Protein AF-A0A0F9TBR0-F1 (afdb_monomer_lite)

Sequence (68 aa):
MEMVGALIGVVIAMVVGVALLPVIVNTIATLNTETTDASVISLAGLLPIILIAIVIMGAVAFVAGGLG

pLDDT: mean 71.92, std 7.1, range [42.84, 82.38]

Secondary structure (DSSP, 8-state):
-HHHHHHHHHHHHHHHHHHHHHHHHHHHHTS-TTTS-HHHHHHHHHHHHHHHHHHHHHHHHHHHHTT-

Structure (mmCIF, N/CA/C/O backbone):
data_AF-A0A0F9TBR0-F1
#
_entry.id   AF-A0A0F9TBR0-F1
#
loop_
_atom_site.group_PDB
_atom_site.id
_atom_site.type_symbol
_atom_site.label_atom_id
_atom_site.label_alt_id
_atom_site.label_comp_id
_atom_site.label_asym_id
_atom_site.label_entity_id
_atom_site.label_seq_id
_atom_site.pdbx_PDB_ins_code
_atom_site.Cartn_x
_atom_site.Cartn_y
_atom_site.Cartn_z
_atom_site.occupancy
_atom_site.B_iso_or_equiv
_atom_site.auth_seq_id
_atom_site.auth_comp_id
_atom_site.auth_asym_id
_atom_site.auth_atom_id
_atom_site.pdbx_PDB_model_num
ATOM 1 N N . MET A 1 1 ? 20.780 5.242 -19.340 1.00 54.28 1 MET A N 1
ATOM 2 C CA . MET A 1 1 ? 20.596 5.719 -17.947 1.00 54.28 1 MET A CA 1
ATOM 3 C C . MET A 1 1 ? 19.130 5.697 -17.521 1.00 54.28 1 MET A C 1
ATOM 5 O O . MET A 1 1 ? 18.871 5.449 -16.352 1.00 54.28 1 MET A O 1
ATOM 9 N N . GLU A 1 2 ? 18.180 5.856 -18.448 1.00 58.44 2 GLU A N 1
ATOM 10 C CA . GLU A 1 2 ? 16.733 5.835 -18.164 1.00 58.44 2 GLU A CA 1
ATOM 11 C C . GLU A 1 2 ? 16.223 4.500 -17.599 1.00 58.44 2 GLU A C 1
ATOM 13 O O . GLU A 1 2 ? 15.533 4.502 -16.586 1.00 58.44 2 GLU A O 1
ATOM 18 N N . MET A 1 3 ? 16.663 3.354 -18.138 1.00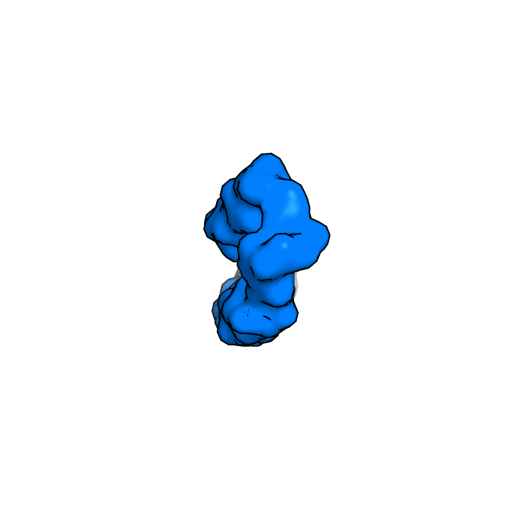 61.06 3 MET A N 1
ATOM 19 C CA . MET A 1 3 ? 16.269 2.034 -17.607 1.00 61.06 3 MET A CA 1
ATOM 20 C C . MET A 1 3 ? 16.670 1.817 -16.135 1.00 61.06 3 MET A C 1
ATOM 22 O O . MET A 1 3 ? 15.949 1.173 -15.379 1.00 61.06 3 MET A O 1
ATOM 26 N N . VAL A 1 4 ? 17.815 2.366 -15.712 1.00 69.81 4 VAL A N 1
ATOM 27 C CA . VAL A 1 4 ? 18.307 2.234 -14.330 1.00 69.81 4 VAL A CA 1
ATOM 28 C C . VAL A 1 4 ? 17.507 3.137 -13.390 1.00 69.81 4 VAL A C 1
ATOM 30 O O . VAL A 1 4 ? 17.117 2.696 -12.313 1.00 69.81 4 VAL A O 1
ATOM 33 N N . GLY A 1 5 ? 17.199 4.368 -13.812 1.00 67.50 5 GLY A N 1
ATOM 34 C CA . GLY A 1 5 ? 16.319 5.268 -13.060 1.00 67.50 5 GLY A CA 1
ATOM 35 C C . GLY A 1 5 ? 14.909 4.696 -12.895 1.00 67.50 5 GLY A C 1
ATOM 36 O O . GLY A 1 5 ? 14.338 4.777 -11.807 1.00 67.50 5 GLY A O 1
ATOM 37 N N . ALA A 1 6 ? 14.388 4.037 -13.934 1.00 65.12 6 ALA A N 1
ATOM 38 C CA . ALA A 1 6 ? 13.098 3.366 -13.873 1.00 65.12 6 ALA A CA 1
ATOM 39 C 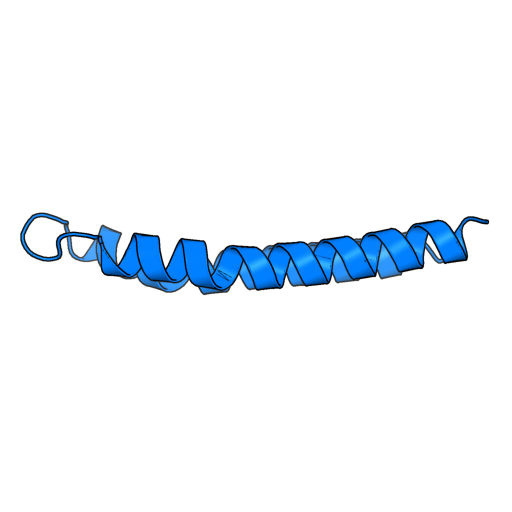C . ALA A 1 6 ? 13.107 2.172 -12.903 1.00 65.12 6 ALA A C 1
ATOM 41 O O . ALA A 1 6 ? 12.244 2.063 -12.032 1.00 65.12 6 ALA A O 1
ATOM 42 N N . LEU A 1 7 ? 14.125 1.314 -12.974 1.00 71.38 7 LEU A N 1
ATOM 43 C CA . LEU A 1 7 ? 14.281 0.199 -12.037 1.00 71.38 7 LEU A CA 1
ATOM 44 C C . LEU A 1 7 ? 14.361 0.668 -10.578 1.00 71.38 7 LEU A C 1
ATOM 46 O O . LEU A 1 7 ? 13.712 0.087 -9.710 1.00 71.38 7 LEU A O 1
ATOM 50 N N . ILE A 1 8 ? 15.094 1.751 -10.308 1.00 75.94 8 ILE A N 1
ATOM 51 C CA . ILE A 1 8 ? 15.186 2.337 -8.964 1.00 75.94 8 ILE A CA 1
ATOM 52 C C . ILE A 1 8 ? 13.821 2.877 -8.511 1.00 75.94 8 ILE A C 1
ATOM 54 O O . ILE A 1 8 ? 13.406 2.608 -7.385 1.00 75.94 8 ILE A O 1
ATOM 58 N N . GLY A 1 9 ? 13.093 3.579 -9.385 1.00 69.62 9 GLY A N 1
ATOM 59 C CA . GLY A 1 9 ? 11.754 4.097 -9.087 1.00 69.62 9 GLY A CA 1
ATOM 60 C C . GLY A 1 9 ? 10.750 2.998 -8.724 1.00 69.62 9 GLY A C 1
ATOM 61 O O . GLY A 1 9 ? 10.022 3.133 -7.739 1.00 69.62 9 GLY A O 1
ATOM 62 N N . VAL A 1 10 ? 10.763 1.878 -9.453 1.00 72.81 10 VAL A N 1
ATOM 63 C CA . VAL A 1 10 ? 9.897 0.718 -9.172 1.00 72.81 10 VAL A CA 1
ATOM 64 C C . VAL A 1 10 ? 10.248 0.077 -7.830 1.00 72.81 10 VAL A C 1
ATOM 66 O O . VAL A 1 10 ? 9.356 -0.185 -7.023 1.00 72.81 10 VAL A O 1
ATOM 69 N N . VAL A 1 11 ? 11.538 -0.132 -7.554 1.00 77.19 11 VAL A N 1
ATOM 70 C CA . VAL A 1 11 ? 11.986 -0.719 -6.282 1.00 77.19 11 VAL A CA 1
ATOM 71 C C . VAL A 1 11 ? 11.594 0.171 -5.101 1.00 77.19 11 VAL A C 1
ATOM 73 O O . VAL A 1 11 ? 11.080 -0.334 -4.104 1.00 77.19 11 VAL A O 1
ATOM 76 N N . ILE A 1 12 ? 11.752 1.493 -5.218 1.00 78.75 12 ILE A N 1
ATOM 77 C CA . ILE A 1 12 ? 11.336 2.439 -4.173 1.00 78.75 12 ILE A CA 1
ATOM 78 C C . ILE A 1 12 ? 9.818 2.385 -3.964 1.00 78.75 12 ILE A C 1
ATOM 80 O O . ILE A 1 12 ? 9.371 2.289 -2.823 1.00 78.75 12 ILE A O 1
ATOM 84 N N . ALA A 1 13 ? 9.020 2.389 -5.036 1.00 72.25 13 ALA A N 1
ATOM 85 C CA . ALA A 1 13 ? 7.562 2.314 -4.936 1.00 72.25 13 ALA A CA 1
ATOM 86 C C . ALA A 1 13 ? 7.091 1.018 -4.252 1.00 72.25 13 ALA A C 1
ATOM 88 O O . ALA A 1 13 ? 6.199 1.058 -3.401 1.00 72.25 13 ALA A O 1
ATOM 89 N N . MET A 1 14 ? 7.725 -0.118 -4.562 1.00 74.25 14 MET A N 1
ATOM 90 C CA . MET A 1 14 ? 7.431 -1.395 -3.907 1.00 74.25 14 MET A CA 1
ATOM 91 C C . MET A 1 14 ? 7.797 -1.370 -2.419 1.00 74.25 14 MET A C 1
ATOM 93 O O . MET A 1 14 ? 6.986 -1.768 -1.585 1.00 74.25 14 MET A O 1
ATOM 97 N N . VAL A 1 15 ? 8.985 -0.870 -2.069 1.00 80.25 15 VAL A N 1
ATOM 98 C CA . VAL A 1 15 ? 9.441 -0.799 -0.672 1.00 80.25 15 VAL A CA 1
ATOM 99 C C . VAL A 1 15 ? 8.552 0.133 0.151 1.00 80.25 15 VAL A C 1
ATOM 101 O O . VAL A 1 15 ? 8.137 -0.235 1.248 1.00 80.25 15 VAL A O 1
ATOM 104 N N . VAL A 1 16 ? 8.204 1.308 -0.380 1.00 78.38 16 VAL A N 1
ATOM 105 C CA . VAL A 1 16 ? 7.316 2.267 0.294 1.00 78.38 16 VAL A CA 1
ATOM 106 C C . VAL A 1 16 ? 5.908 1.690 0.447 1.00 78.38 16 VAL A C 1
ATOM 108 O O . VAL A 1 16 ? 5.347 1.753 1.539 1.00 78.38 16 VAL A O 1
ATOM 111 N N . GLY A 1 17 ? 5.353 1.059 -0.593 1.00 71.69 17 GLY A N 1
ATOM 112 C CA . GLY A 1 17 ? 4.039 0.412 -0.516 1.00 71.69 17 GLY A CA 1
ATOM 113 C C . GLY A 1 17 ? 3.973 -0.671 0.564 1.00 71.69 17 GLY A C 1
ATOM 114 O O . GLY A 1 17 ? 3.021 -0.716 1.343 1.00 71.69 17 GLY A O 1
ATOM 115 N N . VAL A 1 18 ? 5.017 -1.499 0.669 1.00 78.38 18 VAL A N 1
ATOM 116 C CA . VAL A 1 18 ? 5.100 -2.552 1.692 1.00 78.38 18 VAL A CA 1
ATOM 117 C C . VAL A 1 18 ? 5.358 -1.982 3.091 1.00 78.38 18 VAL A C 1
ATOM 119 O O . VAL A 1 18 ? 4.805 -2.485 4.065 1.00 78.38 18 VAL A O 1
ATOM 122 N N . ALA A 1 19 ? 6.139 -0.910 3.214 1.00 77.31 19 ALA A N 1
ATOM 123 C CA . ALA A 1 19 ? 6.398 -0.254 4.496 1.00 77.31 19 ALA A CA 1
ATOM 124 C C . ALA A 1 19 ? 5.162 0.465 5.069 1.00 77.31 19 ALA A C 1
ATOM 126 O O . ALA A 1 19 ? 5.019 0.568 6.287 1.00 77.31 19 ALA A O 1
ATOM 127 N N . LEU A 1 20 ? 4.255 0.943 4.212 1.00 75.12 20 LEU A N 1
ATOM 128 C CA . LEU A 1 20 ? 3.033 1.637 4.631 1.00 75.12 20 LEU A CA 1
ATOM 129 C C . LEU A 1 20 ? 1.921 0.683 5.100 1.00 75.12 20 LEU A C 1
ATOM 131 O O . LEU A 1 20 ? 1.092 1.080 5.918 1.00 75.12 20 LEU A O 1
ATOM 135 N N . LEU A 1 21 ? 1.922 -0.577 4.652 1.00 76.12 21 LEU A N 1
ATOM 136 C CA . LEU A 1 21 ? 0.969 -1.615 5.077 1.00 76.12 21 LEU A CA 1
ATOM 137 C C . LEU A 1 21 ? 0.804 -1.727 6.608 1.00 76.12 21 LEU A C 1
ATOM 139 O O . LEU A 1 21 ? -0.323 -1.571 7.084 1.00 76.12 21 LEU A O 1
ATOM 143 N N . PRO A 1 22 ? 1.866 -1.966 7.406 1.00 78.56 22 PRO A N 1
ATOM 144 C CA . PRO A 1 22 ? 1.735 -2.102 8.857 1.00 78.56 22 PRO A CA 1
ATOM 145 C C . PRO A 1 22 ? 1.256 -0.815 9.538 1.00 78.56 22 PRO A C 1
ATOM 147 O O . PRO A 1 22 ? 0.536 -0.889 10.530 1.00 78.56 22 PRO A O 1
ATOM 150 N N . VAL A 1 23 ? 1.601 0.360 8.999 1.00 82.38 23 VAL A N 1
ATOM 151 C CA . VAL A 1 23 ? 1.122 1.653 9.516 1.00 82.38 23 VAL A CA 1
ATOM 152 C C . VAL A 1 23 ? -0.395 1.745 9.369 1.00 82.38 23 VAL A C 1
ATOM 154 O O . VAL A 1 23 ? -1.083 2.025 10.345 1.00 82.38 23 VAL A O 1
ATOM 157 N N . ILE A 1 24 ? -0.921 1.433 8.184 1.00 73.88 24 ILE A N 1
ATOM 158 C CA . ILE A 1 24 ? -2.359 1.499 7.895 1.00 73.88 24 ILE A CA 1
ATOM 159 C C . ILE A 1 24 ? -3.129 0.473 8.736 1.00 73.88 24 ILE A C 1
ATOM 161 O O . ILE A 1 24 ? -4.154 0.808 9.328 1.00 73.88 24 ILE A O 1
ATOM 165 N N . VAL A 1 25 ? -2.628 -0.763 8.826 1.00 77.62 25 VAL A N 1
ATOM 166 C CA . VAL A 1 25 ? -3.252 -1.818 9.641 1.00 77.62 25 VAL A CA 1
ATOM 167 C C . VAL A 1 25 ? -3.298 -1.414 11.115 1.00 77.62 25 VAL A C 1
ATOM 169 O O . VAL A 1 25 ? -4.341 -1.566 11.748 1.00 77.62 25 VAL A O 1
ATOM 172 N N . ASN A 1 26 ? -2.222 -0.828 11.648 1.00 80.19 26 ASN A N 1
ATOM 173 C CA . ASN A 1 26 ? -2.204 -0.322 13.020 1.00 80.19 26 ASN A CA 1
ATOM 174 C C . ASN A 1 26 ? -3.181 0.841 13.219 1.00 80.19 26 ASN A C 1
ATOM 176 O O . ASN A 1 26 ? -3.894 0.861 14.216 1.00 80.19 26 ASN A O 1
ATOM 180 N N . THR A 1 27 ? -3.273 1.776 12.270 1.00 77.31 27 THR A N 1
ATOM 181 C CA . THR A 1 27 ? -4.246 2.877 12.342 1.00 77.31 27 THR A CA 1
ATOM 182 C C . THR A 1 27 ? -5.687 2.360 12.367 1.00 77.31 27 THR A C 1
ATOM 184 O O . THR A 1 27 ? -6.494 2.850 13.157 1.00 77.31 27 THR A O 1
ATOM 187 N N . ILE A 1 28 ? -6.007 1.335 11.570 1.00 72.56 28 ILE A N 1
ATOM 188 C CA . ILE A 1 28 ? -7.335 0.701 11.576 1.00 72.56 28 ILE A CA 1
ATOM 189 C C . ILE A 1 28 ? -7.581 -0.039 12.890 1.00 72.56 28 ILE A C 1
ATOM 191 O O . ILE A 1 28 ? -8.662 0.071 13.456 1.00 72.56 28 ILE A O 1
ATOM 195 N N . ALA A 1 29 ? -6.581 -0.754 13.405 1.00 72.62 29 ALA A N 1
ATOM 196 C CA . ALA A 1 29 ? -6.689 -1.467 14.675 1.00 72.62 29 ALA A CA 1
ATOM 197 C C . ALA A 1 29 ? -6.892 -0.524 15.876 1.00 72.62 29 ALA A C 1
ATOM 199 O O . ALA A 1 29 ? -7.467 -0.930 16.881 1.00 72.62 29 ALA A O 1
ATOM 200 N N . THR A 1 30 ? -6.454 0.735 15.772 1.00 76.69 30 THR A N 1
ATOM 201 C CA . THR A 1 30 ? -6.697 1.771 16.790 1.00 76.69 30 THR A CA 1
ATOM 202 C C . THR A 1 30 ? -8.022 2.520 16.633 1.00 76.69 30 THR A C 1
ATOM 204 O O . THR A 1 30 ? -8.332 3.366 17.474 1.00 76.69 30 THR A O 1
ATOM 207 N N . LEU A 1 31 ? -8.814 2.248 15.586 1.00 72.75 31 LEU A N 1
ATOM 208 C CA . LEU A 1 31 ? -10.148 2.836 15.463 1.00 72.75 31 LEU A CA 1
ATOM 209 C C . LEU A 1 31 ? -11.052 2.276 16.560 1.00 72.75 31 LEU A C 1
ATOM 211 O O . LEU A 1 31 ? -11.271 1.070 16.654 1.00 72.75 31 LEU A O 1
ATOM 215 N N . ASN A 1 32 ? -11.599 3.172 17.379 1.00 69.19 32 ASN A N 1
ATOM 216 C CA . ASN A 1 32 ? -12.557 2.804 18.408 1.00 69.19 32 ASN A CA 1
ATOM 217 C C . ASN A 1 32 ? -13.893 2.426 17.751 1.00 69.19 32 ASN A C 1
ATOM 219 O O . ASN A 1 32 ? -14.631 3.289 17.271 1.00 69.19 32 ASN A O 1
ATOM 223 N N . THR A 1 33 ? -14.197 1.131 17.724 1.00 69.00 33 THR A N 1
ATOM 224 C CA . THR A 1 33 ? -15.401 0.575 17.094 1.00 69.00 33 THR A CA 1
ATOM 225 C C . THR A 1 33 ? -16.687 0.847 17.877 1.00 69.00 33 THR A C 1
ATOM 227 O O . THR A 1 33 ? -17.765 0.559 17.368 1.00 69.00 33 THR A O 1
ATOM 230 N N . GLU A 1 34 ? -16.599 1.411 19.086 1.00 64.81 34 GLU A N 1
ATOM 231 C CA . GLU A 1 34 ? -17.762 1.725 19.928 1.00 64.81 34 GLU A CA 1
ATOM 232 C C . GLU A 1 34 ? -18.339 3.118 19.651 1.00 64.81 34 GLU A C 1
ATOM 234 O O . GLU A 1 34 ? -19.527 3.351 19.862 1.00 64.81 34 GLU A O 1
ATOM 239 N N . THR A 1 35 ? -17.514 4.052 19.173 1.00 71.75 35 THR A N 1
ATOM 240 C CA . THR A 1 35 ? -17.913 5.449 18.917 1.00 71.75 35 THR A CA 1
ATOM 241 C C . THR A 1 35 ? -17.937 5.816 17.437 1.00 71.75 35 THR A C 1
ATOM 243 O O . THR A 1 35 ? -18.344 6.922 17.085 1.00 71.75 35 THR A O 1
ATOM 246 N N . THR A 1 36 ? -17.493 4.908 16.569 1.00 70.31 36 THR A N 1
ATOM 247 C CA . THR A 1 36 ? -17.350 5.152 15.133 1.00 70.31 36 THR A CA 1
ATOM 248 C C . THR A 1 36 ? -18.499 4.493 14.372 1.00 70.31 36 THR A C 1
ATOM 250 O O . THR A 1 36 ? -18.751 3.303 14.543 1.00 70.31 36 THR A O 1
ATOM 253 N N . ASP A 1 37 ? -19.173 5.246 13.499 1.00 75.44 37 ASP A N 1
ATOM 254 C CA . ASP A 1 37 ? -20.250 4.717 12.656 1.00 75.44 37 ASP A CA 1
ATOM 255 C C . ASP A 1 37 ? -19.784 3.529 11.797 1.00 75.44 37 ASP A C 1
ATOM 257 O O . ASP A 1 37 ? -18.693 3.531 11.216 1.00 75.44 37 ASP A O 1
ATOM 261 N N . ALA A 1 38 ? -20.648 2.519 11.653 1.00 71.88 38 ALA A N 1
ATOM 262 C CA . ALA A 1 38 ? -20.343 1.277 10.936 1.00 71.88 38 ALA A CA 1
ATOM 263 C C . ALA A 1 38 ? -19.899 1.498 9.473 1.00 71.88 38 ALA A C 1
ATOM 265 O O . ALA A 1 38 ? -19.090 0.735 8.940 1.00 71.88 38 ALA A O 1
ATOM 266 N N . SER A 1 39 ? -20.380 2.565 8.827 1.00 69.75 39 SER A N 1
ATOM 267 C CA . SER A 1 39 ? -19.966 2.974 7.478 1.00 69.75 39 SER A CA 1
ATOM 268 C C . SER A 1 39 ? -18.501 3.425 7.418 1.00 69.75 39 SER A C 1
ATOM 270 O O . SER A 1 39 ? -17.799 3.113 6.455 1.00 69.75 39 SER A O 1
ATOM 272 N N . VAL A 1 40 ? -18.012 4.099 8.461 1.00 71.38 40 VAL A N 1
ATOM 273 C CA . VAL A 1 40 ? -16.626 4.573 8.567 1.00 71.38 40 VAL A CA 1
ATOM 274 C C . VAL A 1 40 ? -15.684 3.407 8.869 1.00 71.38 40 VAL A C 1
ATOM 276 O O . VAL A 1 40 ? -14.609 3.325 8.278 1.00 71.38 40 VAL A O 1
ATOM 279 N N . ILE A 1 41 ? -16.111 2.449 9.697 1.00 70.44 41 ILE A N 1
ATOM 280 C CA . ILE A 1 41 ? -15.359 1.209 9.965 1.00 70.44 41 ILE A CA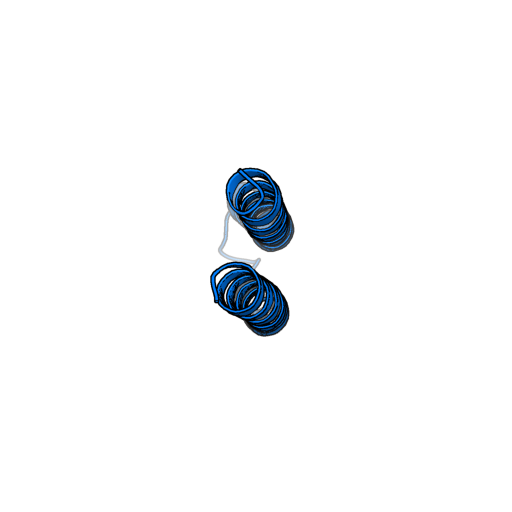 1
ATOM 281 C C . ILE A 1 41 ? -15.229 0.366 8.685 1.00 70.44 41 ILE A C 1
ATOM 283 O O . ILE A 1 41 ? -14.138 -0.106 8.356 1.00 70.44 41 ILE A O 1
ATOM 287 N N . SER A 1 42 ? -16.316 0.221 7.917 1.00 75.31 42 SER A N 1
ATOM 288 C CA . SER A 1 42 ? -16.290 -0.502 6.639 1.00 75.31 42 SER A CA 1
ATOM 289 C C . SER A 1 42 ? -15.383 0.171 5.607 1.00 75.31 42 SER A C 1
ATOM 291 O O . SER A 1 42 ? -14.694 -0.521 4.858 1.00 75.31 42 SER A O 1
ATOM 293 N N . LEU A 1 43 ? -15.363 1.505 5.554 1.00 75.19 43 LEU A N 1
ATOM 294 C CA . LEU A 1 43 ? -14.481 2.243 4.649 1.00 75.19 43 LEU A CA 1
ATOM 295 C C . LEU A 1 43 ? -13.012 2.128 5.081 1.00 75.19 43 LEU A C 1
ATOM 297 O O . LEU A 1 43 ? -12.138 1.910 4.241 1.00 75.19 43 LEU A O 1
ATOM 301 N N . ALA A 1 44 ? -12.744 2.204 6.386 1.00 71.81 44 ALA A N 1
ATOM 302 C CA . ALA A 1 44 ? -11.409 2.034 6.946 1.00 71.81 44 ALA A CA 1
ATOM 303 C C . ALA A 1 44 ? -10.830 0.642 6.650 1.00 71.81 44 ALA A C 1
ATOM 305 O O . ALA A 1 44 ? -9.660 0.539 6.299 1.00 71.81 44 ALA A O 1
ATOM 306 N N . GLY A 1 45 ? -11.643 -0.418 6.691 1.00 73.00 45 GLY A N 1
ATOM 307 C CA . GLY A 1 45 ? -11.210 -1.769 6.310 1.00 73.00 45 GLY A CA 1
ATOM 308 C C . GLY A 1 45 ? -10.845 -1.925 4.825 1.00 73.00 45 GLY A C 1
ATOM 309 O O . GLY A 1 45 ? -10.023 -2.773 4.480 1.00 73.00 45 GLY A O 1
ATOM 310 N N . LEU A 1 46 ? -11.411 -1.096 3.942 1.00 77.38 46 LEU A N 1
ATOM 311 C CA . LEU A 1 46 ? -11.123 -1.108 2.500 1.00 77.38 46 LEU A CA 1
ATOM 312 C C . LEU A 1 46 ? -9.933 -0.218 2.115 1.00 77.38 46 LEU A C 1
ATOM 314 O O . LEU A 1 46 ? -9.314 -0.436 1.073 1.00 77.38 46 LEU A O 1
ATOM 318 N N . LEU A 1 47 ? -9.576 0.753 2.956 1.00 78.12 47 LEU A N 1
ATOM 319 C CA . LEU A 1 47 ? -8.480 1.699 2.722 1.00 78.12 47 LEU A CA 1
ATOM 320 C C . LEU A 1 47 ? -7.120 1.047 2.388 1.00 78.12 47 LEU A C 1
ATOM 322 O O . LEU A 1 47 ? -6.483 1.502 1.435 1.00 78.12 47 LEU A O 1
ATOM 326 N N . PRO A 1 48 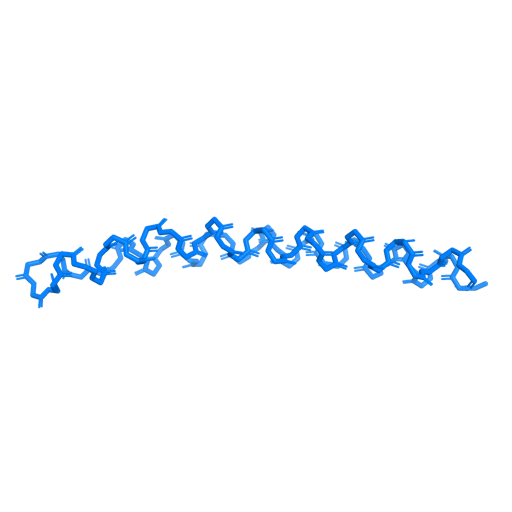? -6.665 -0.019 3.084 1.00 72.62 48 PRO A N 1
ATOM 327 C CA . PRO A 1 48 ? -5.416 -0.698 2.747 1.00 72.62 48 PRO A CA 1
ATOM 328 C C . PRO A 1 48 ? -5.465 -1.284 1.339 1.00 72.62 48 PRO A C 1
ATOM 330 O O . PRO A 1 48 ? -4.512 -1.160 0.579 1.00 72.62 48 PRO A O 1
ATOM 333 N N . ILE A 1 49 ? -6.599 -1.886 0.975 1.00 76.81 49 ILE A N 1
ATOM 334 C CA . ILE A 1 49 ? -6.802 -2.531 -0.324 1.00 76.81 49 ILE A CA 1
ATOM 335 C C . ILE A 1 49 ? -6.784 -1.478 -1.438 1.00 76.81 49 ILE A C 1
ATOM 337 O O . ILE A 1 49 ? -6.117 -1.669 -2.454 1.00 76.81 49 ILE A O 1
ATOM 341 N N . ILE A 1 50 ? -7.457 -0.342 -1.227 1.00 77.94 50 ILE A N 1
ATOM 342 C CA . ILE A 1 50 ? -7.478 0.783 -2.171 1.00 77.94 50 ILE A CA 1
ATOM 343 C C . ILE A 1 50 ? -6.068 1.365 -2.354 1.00 77.94 50 ILE A C 1
ATOM 345 O O . ILE A 1 50 ? -5.643 1.597 -3.485 1.00 77.94 50 ILE A O 1
ATOM 349 N N . LEU A 1 51 ? -5.312 1.555 -1.270 1.00 74.06 51 LEU A N 1
ATOM 350 C CA . LEU A 1 51 ? -3.942 2.074 -1.335 1.00 74.06 51 LEU A CA 1
ATOM 351 C C . LEU A 1 51 ? -2.988 1.114 -2.053 1.00 74.06 51 LEU A C 1
ATOM 353 O O . LEU A 1 51 ? -2.213 1.554 -2.901 1.00 74.06 51 LEU A O 1
ATOM 357 N N . ILE A 1 52 ? -3.080 -0.192 -1.786 1.00 76.25 52 ILE A N 1
ATOM 358 C CA . ILE A 1 52 ? -2.310 -1.212 -2.512 1.00 76.25 52 ILE A CA 1
ATOM 359 C C . ILE A 1 52 ? -2.653 -1.172 -4.006 1.00 76.25 52 ILE A C 1
ATOM 361 O O . ILE A 1 52 ? -1.748 -1.170 -4.839 1.00 76.25 52 ILE A O 1
ATOM 365 N N . ALA A 1 53 ? -3.938 -1.080 -4.358 1.00 73.94 53 ALA A N 1
ATOM 366 C CA . ALA A 1 53 ? -4.372 -0.990 -5.749 1.00 73.94 53 ALA A CA 1
ATOM 367 C C . ALA A 1 53 ? -3.806 0.257 -6.456 1.00 73.94 53 ALA A C 1
ATOM 369 O O . ALA A 1 53 ? -3.338 0.154 -7.589 1.00 73.94 53 ALA A O 1
ATOM 370 N N . ILE A 1 54 ? -3.777 1.413 -5.783 1.00 80.38 54 ILE A N 1
ATOM 371 C CA . ILE A 1 54 ? -3.185 2.651 -6.316 1.00 80.38 54 ILE A CA 1
ATOM 372 C C . ILE A 1 54 ? -1.673 2.501 -6.520 1.00 80.38 54 ILE A C 1
ATOM 374 O O . ILE A 1 54 ? -1.167 2.882 -7.575 1.00 80.38 54 ILE A O 1
ATOM 378 N N . VAL A 1 55 ? -0.950 1.923 -5.555 1.00 75.44 55 VAL A N 1
ATOM 379 C CA . VAL A 1 55 ? 0.502 1.700 -5.671 1.00 75.44 55 VAL A CA 1
ATOM 380 C C . VAL A 1 55 ? 0.818 0.750 -6.826 1.00 75.44 55 VAL A C 1
ATOM 382 O O . VAL A 1 55 ? 1.720 1.031 -7.614 1.00 75.44 55 VAL A O 1
ATOM 385 N N . ILE A 1 56 ? 0.052 -0.334 -6.976 1.00 75.56 56 ILE A N 1
ATOM 386 C CA . ILE A 1 56 ? 0.219 -1.282 -8.085 1.00 75.56 56 ILE A CA 1
ATOM 387 C C . ILE A 1 56 ? -0.073 -0.594 -9.421 1.00 75.56 56 ILE A C 1
ATOM 389 O O . ILE A 1 56 ? 0.734 -0.707 -10.340 1.00 75.56 56 ILE A O 1
ATOM 393 N N . MET A 1 57 ? -1.169 0.161 -9.539 1.00 77.75 57 MET A N 1
ATOM 394 C CA . MET A 1 57 ? -1.475 0.887 -10.777 1.00 77.75 57 MET A CA 1
ATOM 395 C C . MET A 1 57 ? -0.419 1.943 -11.111 1.00 77.75 57 MET A C 1
ATOM 397 O O . MET A 1 57 ? -0.030 2.055 -12.270 1.00 77.75 57 MET A O 1
ATOM 401 N N . GLY A 1 58 ? 0.085 2.678 -10.117 1.00 72.50 58 GLY A N 1
ATOM 402 C CA . GLY A 1 58 ? 1.164 3.648 -10.302 1.00 72.50 58 GLY A CA 1
ATOM 403 C C . GLY A 1 58 ? 2.467 2.991 -10.759 1.00 72.50 58 GLY A C 1
ATOM 404 O O . GLY A 1 58 ? 3.100 3.471 -11.698 1.00 72.50 58 GLY A O 1
ATOM 405 N N . ALA A 1 59 ? 2.832 1.853 -10.162 1.00 69.19 59 ALA A N 1
ATOM 406 C CA . ALA A 1 59 ? 3.994 1.072 -10.577 1.00 69.19 59 ALA A CA 1
ATOM 407 C C . ALA A 1 59 ? 3.839 0.531 -12.011 1.00 69.19 59 ALA A C 1
ATOM 409 O O . ALA A 1 59 ? 4.769 0.635 -12.809 1.00 69.19 59 ALA A O 1
ATOM 410 N N . VAL A 1 60 ? 2.658 0.013 -12.368 1.00 73.31 60 VAL A N 1
ATOM 411 C CA . VAL A 1 60 ? 2.364 -0.495 -13.719 1.00 73.31 60 VAL A CA 1
ATOM 412 C C . VAL A 1 60 ? 2.380 0.632 -14.754 1.00 73.31 60 VAL A C 1
ATOM 414 O O . VAL A 1 60 ? 3.002 0.476 -15.802 1.00 73.31 60 VAL A O 1
ATOM 417 N N . ALA A 1 61 ? 1.755 1.777 -14.466 1.00 72.06 61 ALA A N 1
ATOM 418 C CA . ALA A 1 61 ? 1.745 2.938 -15.357 1.00 72.06 61 ALA A CA 1
ATOM 419 C C . ALA A 1 61 ? 3.155 3.501 -15.586 1.00 72.06 61 ALA A C 1
ATOM 421 O O . ALA A 1 61 ? 3.492 3.886 -16.703 1.00 72.06 61 ALA A O 1
ATOM 422 N N . PHE A 1 62 ? 3.998 3.500 -14.553 1.00 70.94 62 PHE A N 1
ATOM 423 C CA . PHE A 1 62 ? 5.389 3.924 -14.660 1.00 70.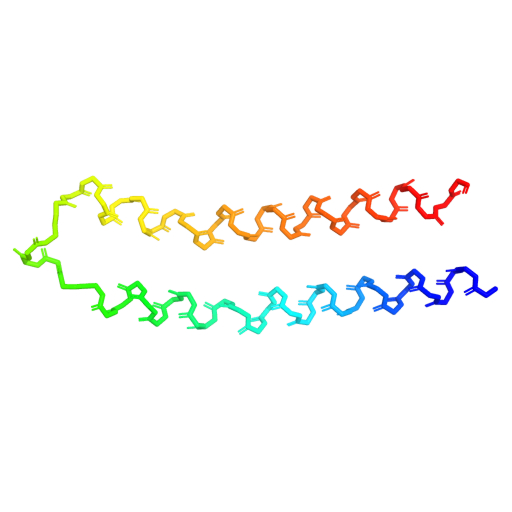94 62 PHE A CA 1
ATOM 424 C C . PHE A 1 62 ? 6.233 2.961 -15.510 1.00 70.94 62 PHE A C 1
ATOM 426 O O . PHE A 1 62 ? 6.998 3.411 -16.358 1.00 70.94 62 PHE A O 1
ATOM 433 N N . VAL A 1 63 ? 6.058 1.643 -15.357 1.00 66.81 63 VAL A N 1
ATOM 434 C CA . VAL A 1 63 ? 6.713 0.647 -16.229 1.00 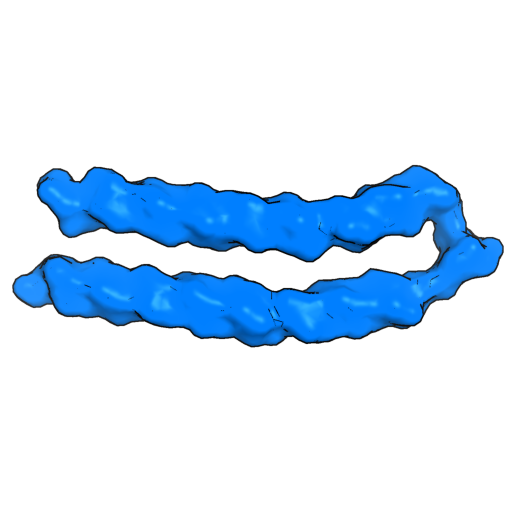66.81 63 VAL A CA 1
ATOM 435 C C . VAL A 1 63 ? 6.218 0.760 -17.675 1.00 66.81 63 VAL A C 1
ATOM 437 O O . VAL A 1 63 ? 7.018 0.671 -18.602 1.00 66.81 63 VAL A O 1
ATOM 440 N N . ALA A 1 64 ? 4.919 0.994 -17.877 1.00 68.56 64 ALA A N 1
ATOM 441 C CA . ALA A 1 64 ? 4.329 1.153 -19.204 1.00 68.56 64 ALA A CA 1
ATOM 442 C C . ALA A 1 64 ? 4.757 2.459 -19.900 1.00 68.56 64 ALA A C 1
ATOM 444 O O . ALA A 1 64 ? 4.930 2.465 -21.115 1.00 68.56 64 ALA A O 1
ATOM 445 N N . GLY A 1 65 ? 4.944 3.550 -19.150 1.00 63.53 65 GLY A N 1
ATOM 446 C CA . GLY A 1 65 ? 5.390 4.846 -19.674 1.00 63.53 65 GLY A CA 1
ATOM 447 C C . GLY A 1 65 ? 6.911 5.013 -19.773 1.00 63.53 65 GLY A C 1
ATOM 448 O O . GLY A 1 65 ? 7.369 5.847 -20.541 1.00 63.53 65 GLY A O 1
ATOM 449 N N . GLY A 1 66 ? 7.699 4.234 -19.023 1.00 54.00 66 GLY A N 1
ATOM 450 C CA . GLY A 1 66 ? 9.168 4.302 -19.005 1.00 54.00 66 GLY A CA 1
ATOM 451 C C . GLY A 1 66 ? 9.885 3.436 -20.051 1.00 54.00 66 GLY A C 1
ATOM 452 O O . GLY A 1 66 ? 11.113 3.397 -20.057 1.00 54.00 66 GLY A O 1
ATOM 453 N N . LEU A 1 67 ? 9.139 2.719 -20.900 1.00 51.06 67 LEU A N 1
ATOM 454 C CA . LEU A 1 67 ? 9.656 1.931 -22.033 1.00 51.06 67 LEU A CA 1
ATOM 455 C C . LEU A 1 67 ? 9.379 2.587 -23.403 1.00 51.06 67 LEU A C 1
ATOM 457 O O . LEU A 1 67 ? 9.663 1.965 -24.429 1.00 51.06 67 LEU A O 1
ATOM 461 N N . GLY A 1 68 ? 8.798 3.793 -23.414 1.00 42.84 68 GLY A N 1
ATOM 462 C CA . GLY A 1 68 ? 8.502 4.585 -24.614 1.00 42.84 68 GLY A CA 1
ATOM 463 C C . GLY A 1 68 ? 9.548 5.652 -24.889 1.00 42.84 68 GLY A C 1
ATOM 464 O O . GLY A 1 68 ? 10.013 6.268 -23.907 1.00 42.84 68 GLY A O 1
#

Radius of gyration: 16.11 Å; chains: 1; bounding box: 41×8×44 Å

Foldseek 3Di:
DLVVVLVVVLVVLVVVLVVCLVVLVVVLVPPDPVPDDPVVNVVSVCVNVVSNVVSVVVNVVSVVVSVD

Organism: NCBI:txid412755